Protein AF-A0A920KAS3-F1 (afdb_monomer_lite)

Structure (mmCIF, N/CA/C/O backbone):
data_AF-A0A920KAS3-F1
#
_entry.id   AF-A0A920KAS3-F1
#
loop_
_atom_site.group_PDB
_atom_site.id
_atom_site.type_symbol
_atom_site.label_atom_id
_atom_site.label_alt_id
_atom_site.label_comp_id
_atom_site.label_asym_id
_atom_site.label_entity_id
_atom_site.label_seq_id
_atom_site.pdbx_PDB_ins_code
_atom_site.Cartn_x
_atom_site.Cartn_y
_atom_site.Cartn_z
_atom_site.occupancy
_atom_site.B_iso_or_equiv
_atom_site.auth_seq_id
_atom_site.auth_comp_id
_atom_site.auth_asym_id
_atom_site.auth_atom_id
_atom_site.pdbx_PDB_model_num
ATOM 1 N N . MET A 1 1 ? -9.803 -12.536 -0.306 1.00 47.91 1 MET A N 1
ATOM 2 C CA . MET A 1 1 ? -10.996 -12.082 0.436 1.00 47.91 1 MET A CA 1
ATOM 3 C C . MET A 1 1 ? -12.074 -13.142 0.234 1.00 47.91 1 MET A C 1
ATOM 5 O O . MET A 1 1 ? -12.513 -13.298 -0.895 1.00 47.91 1 MET A O 1
ATOM 9 N N . GLY A 1 2 ? -12.390 -13.957 1.246 1.00 54.66 2 GLY A N 1
ATOM 10 C CA . GLY A 1 2 ? -13.613 -14.782 1.231 1.00 54.66 2 GLY A CA 1
ATOM 11 C C . GLY A 1 2 ? -14.843 -13.910 1.531 1.00 54.66 2 GLY A C 1
ATOM 12 O O . GLY A 1 2 ? -14.801 -12.713 1.272 1.00 54.66 2 GLY A O 1
ATOM 13 N N . GLU A 1 3 ? -15.881 -14.455 2.171 1.00 55.34 3 GLU A N 1
ATOM 14 C CA . GLU A 1 3 ? -17.097 -13.730 2.623 1.00 55.34 3 GLU A CA 1
ATOM 15 C C . GLU A 1 3 ? -16.862 -12.620 3.681 1.00 55.34 3 GLU A C 1
ATOM 17 O O . GLU A 1 3 ? -17.809 -12.054 4.218 1.00 55.34 3 GLU A O 1
ATOM 22 N N . GLN A 1 4 ? -15.611 -12.282 4.003 1.00 57.41 4 GLN A N 1
ATOM 23 C CA . GLN A 1 4 ? -15.271 -11.244 4.978 1.00 57.41 4 GLN A CA 1
ATOM 24 C C . GLN A 1 4 ? -14.986 -9.911 4.277 1.00 57.41 4 GLN A C 1
ATOM 26 O O . GLN A 1 4 ? -14.007 -9.777 3.539 1.00 57.41 4 GLN A O 1
ATOM 31 N N . ILE A 1 5 ? -15.840 -8.920 4.540 1.00 62.25 5 ILE A N 1
ATOM 32 C CA . ILE A 1 5 ? -15.667 -7.522 4.125 1.00 62.25 5 ILE A CA 1
ATOM 33 C C . ILE A 1 5 ? -14.866 -6.791 5.211 1.00 62.25 5 ILE A C 1
ATOM 35 O O . ILE A 1 5 ? -15.149 -6.939 6.397 1.00 62.25 5 ILE A O 1
ATOM 39 N N . GLY A 1 6 ? -13.867 -6.000 4.814 1.00 71.44 6 GLY A N 1
ATOM 40 C CA . GLY A 1 6 ? -13.030 -5.219 5.728 1.00 71.44 6 GLY A CA 1
ATOM 41 C C . GLY A 1 6 ? -12.773 -3.800 5.225 1.00 71.44 6 GLY A C 1
ATOM 42 O O . GLY A 1 6 ? -13.112 -3.455 4.093 1.00 71.44 6 GLY A O 1
ATOM 43 N N . LEU A 1 7 ? -12.153 -2.974 6.070 1.00 76.94 7 LEU A N 1
ATOM 44 C CA . LEU A 1 7 ? -11.707 -1.631 5.697 1.00 76.94 7 LEU A CA 1
ATOM 45 C C . LEU A 1 7 ? -10.389 -1.720 4.920 1.00 76.94 7 LEU A C 1
ATOM 47 O O . LEU A 1 7 ? -9.409 -2.279 5.411 1.00 76.94 7 LEU A O 1
ATOM 51 N N . LEU A 1 8 ? -10.359 -1.144 3.717 1.00 81.25 8 LEU A N 1
ATOM 52 C CA . LEU A 1 8 ? -9.166 -1.076 2.877 1.00 81.25 8 LEU A CA 1
ATOM 53 C C . LEU A 1 8 ? -8.638 0.359 2.835 1.00 81.25 8 LEU A C 1
ATOM 55 O O . LEU A 1 8 ? -9.386 1.295 2.558 1.00 81.25 8 LEU A O 1
ATOM 59 N N . SER A 1 9 ? -7.336 0.522 3.060 1.00 82.81 9 SER A N 1
ATOM 60 C CA . SER A 1 9 ? -6.643 1.795 2.877 1.00 82.81 9 SER A CA 1
ATOM 61 C C . SER A 1 9 ? -5.547 1.667 1.830 1.00 82.81 9 SER A C 1
ATOM 63 O O . SER A 1 9 ? -4.866 0.647 1.759 1.00 82.81 9 SER A O 1
ATOM 65 N N . PHE A 1 10 ? -5.377 2.715 1.029 1.00 86.44 10 PHE A N 1
ATOM 66 C CA . PHE A 1 10 ? -4.325 2.824 0.028 1.00 86.44 10 PHE A CA 1
ATOM 67 C C . PHE A 1 10 ? -3.870 4.280 -0.103 1.00 86.44 10 PHE A C 1
ATOM 69 O O . PHE A 1 10 ? -4.615 5.215 0.203 1.00 86.44 10 PHE A O 1
ATOM 76 N N . VAL A 1 11 ? -2.641 4.474 -0.578 1.00 88.38 11 VAL A N 1
ATOM 77 C CA . VAL A 1 11 ? -2.079 5.799 -0.852 1.00 88.38 11 VAL A CA 1
ATOM 78 C C . VAL A 1 11 ? -2.357 6.149 -2.313 1.00 88.38 11 VAL A C 1
ATOM 80 O O . VAL A 1 11 ? -1.740 5.598 -3.217 1.00 88.38 11 VAL A O 1
ATOM 83 N N . ASN A 1 12 ? -3.311 7.050 -2.560 1.00 89.38 12 ASN A N 1
ATOM 84 C CA . ASN A 1 12 ? -3.586 7.544 -3.912 1.00 89.38 12 ASN A CA 1
ATOM 85 C C . ASN A 1 12 ? -2.532 8.579 -4.335 1.00 89.38 12 ASN A C 1
ATOM 87 O O . ASN A 1 12 ? -2.201 9.448 -3.525 1.00 89.38 12 ASN A O 1
ATOM 91 N N . LYS A 1 13 ? -2.078 8.528 -5.595 1.00 88.94 13 LYS A N 1
ATOM 92 C CA . LYS A 1 13 ? -0.992 9.366 -6.141 1.00 88.94 13 LYS A CA 1
ATOM 93 C C . LYS A 1 13 ? 0.236 9.333 -5.222 1.00 88.94 13 LYS A C 1
ATOM 95 O O . LYS A 1 13 ? 0.416 10.204 -4.366 1.00 88.94 13 LYS A O 1
ATOM 100 N N . THR A 1 14 ? 1.010 8.263 -5.340 1.00 87.31 14 THR A N 1
ATOM 101 C CA . THR A 1 14 ? 2.245 8.076 -4.575 1.00 87.31 14 THR A CA 1
ATOM 102 C C . THR A 1 14 ? 3.284 9.126 -4.963 1.00 87.31 14 THR A C 1
ATOM 104 O O . THR A 1 14 ? 3.334 9.553 -6.114 1.00 87.31 14 THR A O 1
ATOM 107 N N . PHE A 1 15 ? 4.094 9.550 -3.995 1.00 89.00 15 PHE A N 1
ATOM 108 C CA . PHE A 1 15 ? 5.314 10.331 -4.219 1.00 89.00 15 PHE A CA 1
ATOM 109 C C . PHE A 1 15 ? 6.497 9.448 -4.645 1.00 89.00 15 PHE A C 1
ATOM 111 O O . PHE A 1 15 ? 7.484 9.952 -5.172 1.00 89.00 15 PHE A O 1
ATOM 118 N N . SER A 1 16 ? 6.401 8.133 -4.446 1.00 85.88 16 SER A N 1
ATOM 119 C CA . SER A 1 16 ? 7.189 7.128 -5.154 1.00 85.88 16 SER A CA 1
ATOM 120 C C . SER A 1 16 ? 6.873 7.205 -6.649 1.00 85.88 16 SER A C 1
ATOM 122 O O . SER A 1 16 ? 5.933 6.570 -7.127 1.00 85.88 16 SER A O 1
ATOM 124 N N . GLU A 1 17 ? 7.621 8.048 -7.359 1.00 86.44 17 GLU A N 1
ATOM 125 C CA . GLU A 1 17 ? 7.419 8.363 -8.781 1.00 86.44 17 GLU A CA 1
ATOM 126 C C . GLU A 1 17 ? 8.191 7.427 -9.722 1.00 86.44 17 GLU A C 1
ATOM 128 O O . GLU A 1 17 ? 7.858 7.320 -10.902 1.00 86.44 17 GLU A O 1
ATOM 133 N N . THR A 1 18 ? 9.221 6.741 -9.223 1.00 84.25 18 THR A N 1
ATOM 134 C CA . THR A 1 18 ? 10.112 5.920 -10.045 1.00 84.25 18 THR A CA 1
ATOM 135 C C . THR A 1 18 ? 9.776 4.440 -9.923 1.00 84.25 18 THR A C 1
ATOM 137 O O . THR A 1 18 ? 9.989 3.830 -8.886 1.00 84.25 18 THR A O 1
ATOM 140 N N . GLY A 1 19 ? 9.306 3.834 -11.009 1.00 85.19 19 GLY A N 1
ATOM 141 C CA . GLY A 1 19 ? 9.237 2.381 -11.178 1.00 85.19 19 GLY A CA 1
ATOM 142 C C . GLY A 1 19 ? 10.213 1.909 -12.254 1.00 85.19 19 GLY A C 1
ATOM 143 O O . GLY A 1 19 ? 10.778 2.719 -12.990 1.00 85.19 19 GLY A O 1
ATOM 144 N N . GLU A 1 20 ? 10.395 0.601 -12.375 1.00 88.25 20 GLU A N 1
ATOM 145 C CA . GLU A 1 20 ? 11.212 -0.012 -13.415 1.00 88.25 20 GLU A CA 1
ATOM 146 C C . GLU A 1 20 ? 10.520 -1.241 -14.016 1.00 88.25 20 GLU A C 1
ATOM 148 O O . GLU A 1 20 ? 9.839 -2.004 -13.330 1.00 88.25 20 GLU A O 1
ATOM 153 N N . VAL A 1 21 ? 10.725 -1.440 -15.318 1.00 90.88 21 VAL A N 1
ATOM 154 C CA . VAL A 1 21 ? 10.342 -2.659 -16.032 1.00 90.88 21 VAL A CA 1
ATOM 155 C C . VAL A 1 21 ? 11.572 -3.185 -16.758 1.00 90.88 21 VAL A C 1
ATOM 157 O O . VAL A 1 21 ? 12.175 -2.455 -17.545 1.00 90.88 21 VAL A O 1
ATOM 160 N N . LYS A 1 22 ? 11.941 -4.447 -16.523 1.00 91.56 22 LYS A N 1
ATOM 161 C CA . LYS A 1 22 ? 13.042 -5.112 -17.233 1.00 91.56 22 LYS A CA 1
ATOM 162 C C . LYS A 1 22 ? 12.512 -6.284 -18.036 1.00 91.56 22 LYS A C 1
ATOM 164 O O . LYS A 1 22 ? 11.805 -7.149 -17.518 1.00 91.56 22 LYS A O 1
ATOM 169 N N . LEU A 1 23 ? 12.900 -6.332 -19.307 1.00 95.06 23 LEU A N 1
ATOM 170 C CA . LEU A 1 23 ? 12.693 -7.521 -20.121 1.00 95.06 23 LEU A CA 1
ATOM 171 C C . LEU A 1 23 ? 13.552 -8.654 -19.562 1.00 95.06 23 LEU A C 1
ATOM 173 O O . LEU A 1 23 ? 14.757 -8.493 -19.371 1.00 95.06 23 LEU A O 1
ATOM 177 N N . ASN A 1 24 ? 12.925 -9.799 -19.316 1.00 90.81 24 ASN A N 1
ATOM 178 C CA . ASN A 1 24 ? 13.625 -10.984 -18.828 1.00 90.81 24 ASN A CA 1
ATOM 179 C C . ASN A 1 24 ? 14.246 -11.792 -19.979 1.00 90.81 24 ASN A C 1
ATOM 181 O O . ASN A 1 24 ? 15.173 -12.571 -19.762 1.00 90.81 24 ASN A O 1
ATOM 185 N N . SER A 1 25 ? 13.763 -11.592 -21.208 1.00 94.50 25 SER A N 1
ATOM 186 C CA . SER A 1 25 ? 14.321 -12.166 -22.428 1.00 94.50 25 SER A CA 1
ATOM 187 C C . SER A 1 25 ? 13.932 -11.317 -23.655 1.00 9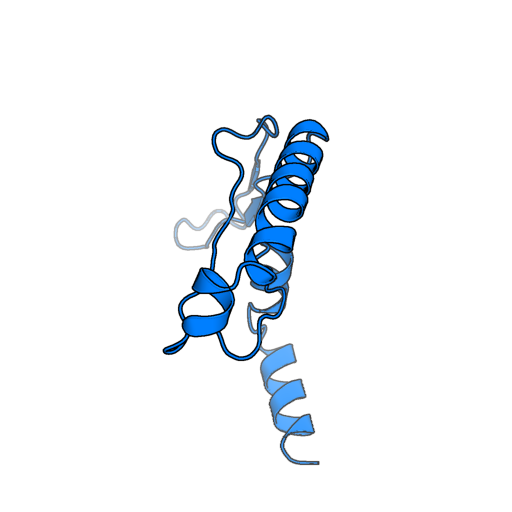4.50 25 SER A C 1
ATOM 189 O O . SER A 1 25 ? 13.097 -10.415 -23.545 1.00 94.50 25 SER A O 1
ATOM 191 N N . PRO A 1 26 ? 14.506 -11.593 -24.841 1.00 94.44 26 PRO A N 1
ATOM 192 C CA . PRO A 1 26 ? 14.062 -11.000 -26.104 1.00 94.44 26 PRO A CA 1
ATOM 193 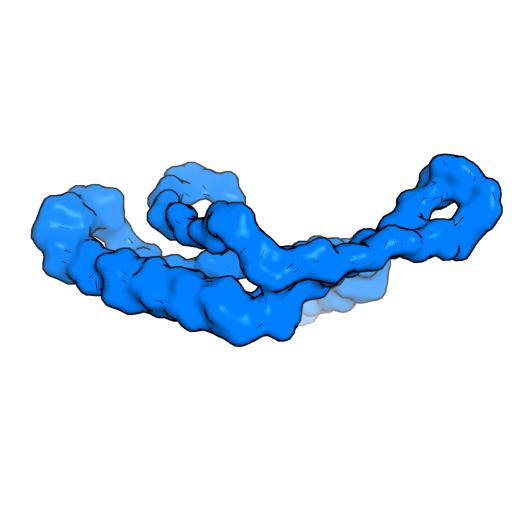C C . PRO A 1 26 ? 12.723 -11.552 -26.630 1.00 94.44 26 PRO A C 1
ATOM 195 O O . PRO A 1 26 ? 12.203 -11.032 -27.617 1.00 94.44 26 PRO A O 1
ATOM 198 N N . ASN A 1 27 ? 12.192 -12.631 -26.045 1.00 96.19 27 ASN A N 1
ATOM 199 C CA . ASN A 1 27 ? 10.943 -13.241 -26.484 1.00 96.19 27 ASN A CA 1
ATOM 200 C C . ASN A 1 27 ? 9.750 -12.450 -25.932 1.00 96.19 27 ASN A C 1
ATOM 202 O O . ASN A 1 27 ? 9.587 -12.306 -24.724 1.00 96.19 27 ASN A O 1
ATOM 206 N N . TRP A 1 28 ? 8.887 -11.966 -26.823 1.00 92.25 28 TRP A N 1
ATOM 207 C CA . TRP A 1 28 ? 7.758 -11.101 -26.472 1.00 92.25 28 TRP A CA 1
ATOM 208 C C . TRP A 1 28 ? 6.698 -11.790 -25.603 1.00 92.25 28 TRP A C 1
ATOM 210 O O . TRP A 1 28 ? 5.915 -11.103 -24.952 1.00 92.25 28 TRP A O 1
ATOM 220 N N . SER A 1 29 ? 6.644 -13.126 -25.607 1.00 94.50 29 SER A N 1
ATOM 221 C CA . SER A 1 29 ? 5.706 -13.882 -24.773 1.00 94.50 29 SER A CA 1
ATOM 222 C C . SER A 1 29 ? 6.161 -14.020 -23.322 1.00 94.50 29 SER A C 1
ATOM 224 O O . SER A 1 29 ? 5.380 -14.476 -22.489 1.00 94.50 29 SER A O 1
ATOM 226 N N . ASP A 1 30 ? 7.416 -13.686 -23.021 1.00 90.56 30 ASP A N 1
ATOM 227 C CA . ASP A 1 30 ? 7.972 -13.856 -21.686 1.00 90.56 30 ASP A CA 1
ATOM 228 C C . ASP A 1 30 ? 7.601 -12.646 -20.818 1.00 90.56 30 ASP A C 1
ATOM 230 O O . ASP A 1 30 ? 7.825 -11.493 -21.190 1.00 90.56 30 ASP A O 1
ATOM 234 N N . GLU A 1 31 ? 7.023 -12.906 -19.643 1.00 89.62 31 GLU A N 1
ATOM 235 C CA . GLU A 1 31 ? 6.592 -11.850 -18.725 1.00 89.62 31 GLU A CA 1
ATOM 236 C C . GLU A 1 31 ? 7.807 -11.034 -18.237 1.00 89.62 31 GLU A C 1
ATOM 238 O O . GLU A 1 31 ? 8.794 -11.628 -17.782 1.00 89.62 31 GLU A O 1
ATOM 243 N N . PRO A 1 32 ? 7.783 -9.689 -18.323 1.00 90.88 32 PRO A N 1
ATOM 244 C CA . PRO A 1 32 ? 8.866 -8.850 -17.826 1.00 90.88 32 PRO A CA 1
ATOM 245 C C . PRO A 1 32 ? 8.848 -8.770 -16.297 1.00 90.88 32 PRO A C 1
ATOM 247 O O . PRO A 1 32 ? 7.823 -8.972 -15.650 1.00 90.88 32 PRO A O 1
ATOM 250 N N . SER A 1 33 ? 9.984 -8.423 -15.695 1.00 88.31 33 SER A N 1
ATOM 251 C CA . SER A 1 33 ? 10.012 -8.066 -14.277 1.00 88.31 33 SER A CA 1
ATOM 252 C C . SER A 1 33 ? 9.566 -6.616 -14.101 1.00 88.31 33 SER A C 1
ATOM 254 O O . SER A 1 33 ? 10.002 -5.729 -14.834 1.00 88.31 33 SER A O 1
ATOM 256 N N . VAL A 1 34 ? 8.680 -6.384 -13.133 1.00 87.06 34 VAL A N 1
ATOM 257 C CA . VAL A 1 34 ? 8.129 -5.063 -12.810 1.00 87.06 34 VAL A CA 1
ATOM 258 C C . VAL A 1 34 ? 8.411 -4.765 -11.344 1.00 87.06 34 VAL A C 1
ATOM 260 O O . VAL A 1 34 ? 8.050 -5.559 -10.474 1.00 87.06 34 VAL A O 1
ATOM 263 N N . ASP A 1 35 ? 9.034 -3.620 -11.080 1.00 84.56 35 ASP A N 1
ATOM 264 C CA . ASP A 1 35 ? 9.227 -3.079 -9.738 1.00 84.56 35 ASP A CA 1
ATOM 265 C C . ASP A 1 35 ? 8.624 -1.675 -9.663 1.00 84.56 35 ASP A C 1
ATOM 267 O O . ASP A 1 35 ? 9.054 -0.750 -10.349 1.00 84.56 35 ASP A O 1
ATOM 271 N N . PHE A 1 36 ? 7.597 -1.506 -8.837 1.00 82.00 36 PHE A N 1
ATOM 272 C CA . PHE A 1 36 ? 6.934 -0.217 -8.659 1.00 82.00 36 PHE A CA 1
ATOM 273 C C . PHE A 1 36 ? 7.679 0.712 -7.692 1.00 82.00 36 PHE A C 1
ATOM 275 O O . PHE A 1 36 ? 7.308 1.878 -7.586 1.00 82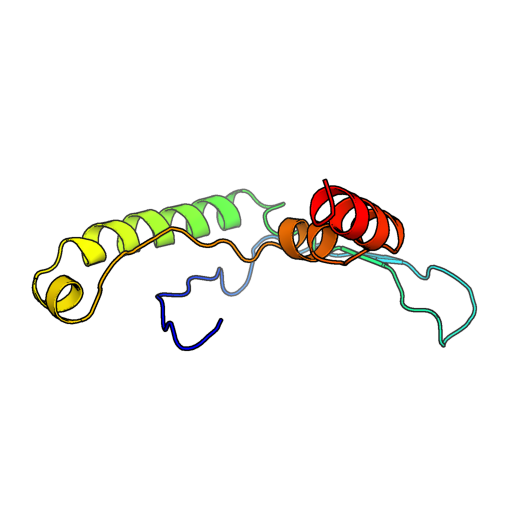.00 36 PHE A O 1
ATOM 282 N N . ASN A 1 37 ? 8.667 0.201 -6.946 1.00 85.44 37 ASN A N 1
ATOM 283 C CA . ASN A 1 37 ? 9.341 0.890 -5.843 1.00 85.44 37 ASN A CA 1
ATOM 284 C C . ASN A 1 37 ? 8.365 1.626 -4.905 1.00 85.44 37 ASN A C 1
ATOM 286 O O . ASN A 1 37 ? 8.634 2.749 -4.466 1.00 85.44 37 ASN A O 1
ATOM 290 N N . LEU A 1 38 ? 7.208 1.028 -4.603 1.00 85.19 38 LEU A N 1
ATOM 291 C CA . LEU A 1 38 ? 6.241 1.639 -3.691 1.00 85.19 38 LEU A CA 1
ATOM 292 C C . LEU A 1 38 ? 6.875 1.852 -2.314 1.00 85.19 38 LEU A C 1
ATOM 294 O O . LEU A 1 38 ? 7.616 1.002 -1.822 1.00 85.1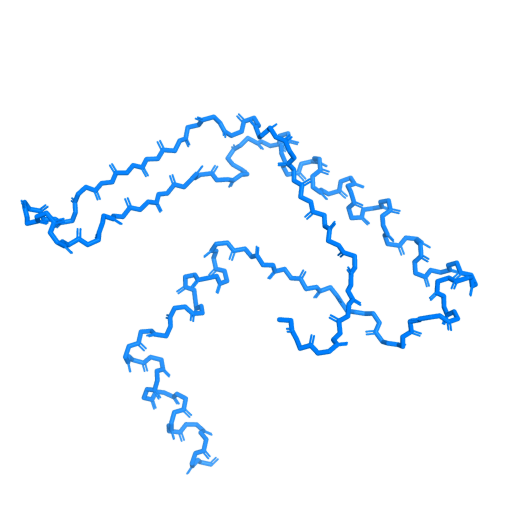9 38 LEU A O 1
ATOM 298 N N . LEU A 1 39 ? 6.530 2.973 -1.675 1.00 87.00 39 LEU A N 1
ATOM 299 C CA . LEU A 1 39 ? 7.069 3.394 -0.374 1.00 87.00 39 LEU A CA 1
ATOM 300 C C . LEU A 1 39 ? 8.569 3.746 -0.391 1.00 87.00 39 LEU A C 1
ATOM 302 O O . LEU A 1 39 ? 9.167 3.907 0.673 1.00 87.00 39 LEU A O 1
ATOM 306 N N . SER A 1 40 ? 9.175 3.897 -1.574 1.00 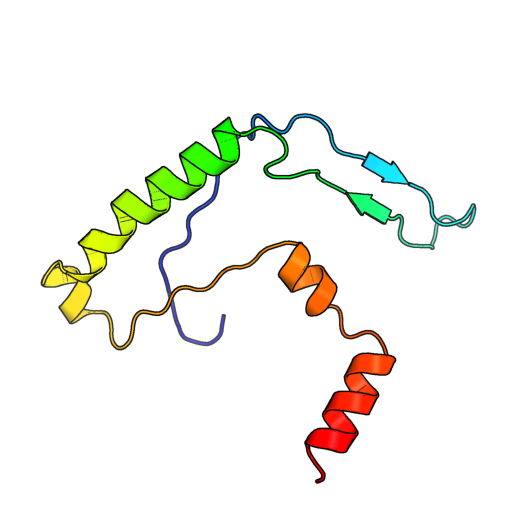84.88 40 SER A N 1
ATOM 307 C CA . SER A 1 40 ? 10.521 4.470 -1.734 1.00 84.88 40 SER A CA 1
ATOM 308 C C . SER A 1 40 ? 10.600 5.932 -1.288 1.00 84.88 40 SER A C 1
ATOM 310 O O . SER A 1 40 ? 11.651 6.372 -0.823 1.00 84.88 40 SER A O 1
ATOM 312 N N . ASP A 1 41 ? 9.492 6.675 -1.367 1.00 89.69 41 ASP A N 1
ATOM 313 C CA . ASP A 1 41 ? 9.372 7.996 -0.766 1.00 89.69 41 ASP A CA 1
ATOM 314 C C . ASP A 1 41 ? 8.725 7.871 0.616 1.00 89.69 41 ASP A C 1
ATOM 316 O O . ASP A 1 41 ? 7.608 7.367 0.780 1.00 89.69 41 ASP A O 1
ATOM 320 N N . LYS A 1 42 ? 9.427 8.373 1.635 1.00 89.75 42 LYS A N 1
ATOM 321 C CA . LYS A 1 42 ? 8.982 8.324 3.031 1.00 89.75 42 LYS A CA 1
ATOM 322 C C . LYS A 1 42 ? 7.586 8.932 3.235 1.00 89.75 42 LYS A C 1
ATOM 324 O O . LYS A 1 42 ? 6.857 8.470 4.113 1.00 89.75 42 LYS A O 1
ATOM 329 N N . ARG A 1 43 ? 7.185 9.922 2.430 1.00 91.62 43 ARG A N 1
ATOM 330 C CA . ARG A 1 43 ? 5.864 10.559 2.533 1.00 91.62 43 ARG A CA 1
ATOM 331 C C . ARG A 1 43 ? 4.734 9.568 2.284 1.00 91.62 43 ARG A C 1
ATOM 333 O O . ARG A 1 43 ? 3.688 9.691 2.914 1.00 91.62 43 ARG A O 1
ATOM 340 N N . ASP A 1 44 ? 4.927 8.576 1.420 1.00 89.38 44 ASP A N 1
ATOM 341 C CA . ASP A 1 44 ? 3.903 7.560 1.173 1.00 89.38 44 ASP A CA 1
ATOM 342 C C . ASP A 1 44 ? 3.748 6.611 2.359 1.00 89.38 44 ASP A C 1
ATOM 344 O O . ASP A 1 44 ? 2.622 6.304 2.754 1.00 89.38 44 ASP A O 1
ATOM 348 N N . LEU A 1 45 ? 4.857 6.218 2.993 1.00 88.19 45 LEU A N 1
ATOM 349 C CA . LEU A 1 45 ? 4.811 5.441 4.232 1.00 88.19 45 LEU A CA 1
ATOM 350 C C . LEU A 1 45 ? 4.140 6.233 5.360 1.00 88.19 45 LEU A C 1
ATOM 352 O O . LEU A 1 45 ? 3.294 5.694 6.070 1.00 88.19 45 LEU A O 1
ATOM 356 N N . ASP A 1 46 ? 4.473 7.515 5.508 1.00 90.75 46 ASP A N 1
ATOM 357 C CA . ASP A 1 46 ? 3.882 8.365 6.543 1.00 90.75 46 ASP A CA 1
ATOM 358 C C . ASP A 1 46 ? 2.365 8.527 6.339 1.00 90.75 46 ASP A C 1
ATOM 360 O O . ASP A 1 46 ? 1.601 8.431 7.302 1.00 90.75 46 ASP A O 1
ATOM 364 N N . ARG A 1 47 ? 1.911 8.677 5.086 1.00 94.06 47 ARG A N 1
ATOM 365 C CA . ARG A 1 47 ? 0.483 8.734 4.721 1.00 94.06 47 ARG A CA 1
ATOM 366 C C . ARG A 1 47 ? -0.240 7.414 4.978 1.00 94.06 47 ARG A C 1
ATOM 368 O O . ARG A 1 47 ? -1.367 7.427 5.470 1.00 94.06 47 ARG A O 1
ATOM 375 N N . LEU A 1 48 ? 0.398 6.282 4.678 1.00 90.56 48 LEU A N 1
ATOM 376 C CA . LEU A 1 48 ? -0.151 4.961 4.983 1.00 90.56 48 LEU A CA 1
ATOM 377 C C . LEU A 1 48 ? -0.256 4.738 6.499 1.00 90.56 48 LEU A C 1
ATOM 379 O O . LEU A 1 48 ? -1.254 4.225 6.991 1.00 90.56 48 LEU A O 1
ATOM 383 N N . MET A 1 49 ? 0.744 5.167 7.268 1.00 90.19 49 MET A N 1
ATOM 384 C CA . MET A 1 49 ? 0.696 5.080 8.727 1.00 90.19 49 MET A CA 1
ATOM 385 C C . MET A 1 49 ? -0.381 5.990 9.326 1.00 90.19 49 MET A C 1
ATOM 387 O O . MET A 1 49 ? -1.047 5.594 10.282 1.00 90.19 49 MET A O 1
ATOM 391 N N . ASP A 1 50 ? -0.570 7.196 8.783 1.00 93.25 50 ASP A N 1
ATOM 392 C CA . ASP A 1 50 ? -1.650 8.096 9.201 1.00 93.25 50 ASP A CA 1
ATOM 393 C C . ASP A 1 50 ? -3.030 7.467 8.970 1.00 93.25 50 ASP A C 1
ATOM 395 O O . ASP A 1 50 ? -3.881 7.503 9.859 1.00 93.25 50 ASP A O 1
ATOM 399 N N . SER A 1 51 ? -3.243 6.801 7.830 1.00 90.75 51 SER A N 1
ATOM 400 C CA . SER A 1 51 ? -4.521 6.136 7.569 1.00 90.75 51 SER A CA 1
ATOM 401 C C . SER A 1 51 ? -4.807 5.016 8.571 1.00 90.75 51 SER A C 1
ATOM 403 O O . SER A 1 51 ? -5.907 4.960 9.116 1.00 90.75 51 SER A O 1
ATOM 405 N N . ILE A 1 52 ? -3.816 4.185 8.910 1.00 87.44 52 ILE A N 1
ATOM 406 C CA . ILE A 1 52 ? -3.976 3.138 9.929 1.00 87.44 52 ILE A CA 1
ATOM 407 C C . ILE A 1 52 ? -4.276 3.738 11.306 1.00 87.44 52 ILE A C 1
ATOM 409 O O . ILE A 1 52 ? -5.177 3.259 11.992 1.00 87.44 52 ILE A O 1
ATOM 413 N N . ARG A 1 53 ? -3.588 4.817 11.703 1.00 90.12 53 ARG A N 1
ATOM 414 C CA . ARG A 1 53 ? -3.848 5.503 12.983 1.00 90.12 53 ARG A CA 1
ATOM 415 C C . ARG A 1 53 ? -5.254 6.093 13.067 1.00 90.12 53 ARG A C 1
ATOM 417 O O . ARG A 1 53 ? -5.809 6.145 14.158 1.00 90.12 53 ARG A O 1
ATOM 424 N N . ARG A 1 54 ? -5.834 6.518 11.941 1.00 90.81 54 ARG A N 1
ATOM 425 C CA . ARG A 1 54 ? -7.219 7.014 11.870 1.00 90.81 54 ARG A CA 1
ATOM 426 C C . ARG A 1 54 ? -8.251 5.892 11.842 1.00 90.81 54 ARG A C 1
ATOM 428 O O . ARG A 1 54 ? -9.329 6.057 12.399 1.00 90.81 54 ARG A O 1
ATOM 435 N N . LEU A 1 55 ? -7.934 4.770 11.198 1.00 88.62 55 LEU A N 1
ATOM 436 C CA . LEU A 1 55 ? -8.841 3.628 11.081 1.00 88.62 55 LEU A CA 1
ATOM 437 C C . LEU A 1 55 ? -8.896 2.789 12.360 1.00 88.62 55 LEU A C 1
ATOM 439 O O . LEU A 1 55 ? -9.964 2.303 12.713 1.00 88.62 55 LEU A O 1
ATOM 443 N N . ALA A 1 56 ? -7.776 2.622 13.068 1.00 87.31 56 ALA A N 1
ATOM 444 C CA . ALA A 1 56 ? -7.713 1.758 14.246 1.00 87.31 56 ALA A CA 1
ATOM 445 C C . ALA A 1 56 ? -8.734 2.131 15.347 1.00 87.31 56 ALA A C 1
ATOM 447 O O . ALA A 1 56 ? -9.413 1.225 15.829 1.00 87.31 56 ALA A O 1
ATOM 448 N N . PRO A 1 57 ? -8.938 3.416 15.705 1.00 89.19 57 PRO A N 1
ATOM 449 C CA . PRO A 1 57 ? -9.949 3.801 16.690 1.00 89.19 57 PRO A CA 1
ATOM 450 C C . PRO A 1 57 ? -11.391 3.508 16.264 1.00 89.19 57 PRO A C 1
ATOM 452 O O . PRO A 1 57 ? -12.240 3.347 17.134 1.00 89.19 57 PRO A O 1
ATOM 455 N N . LEU A 1 58 ? -11.682 3.407 14.957 1.00 87.75 58 LEU A N 1
ATOM 456 C CA . LEU A 1 58 ? -13.038 3.109 14.481 1.00 87.75 58 LEU A CA 1
ATOM 457 C C . LEU A 1 58 ? -13.513 1.733 14.949 1.00 87.75 58 LEU A C 1
ATOM 459 O O . LEU A 1 58 ? -14.699 1.556 15.180 1.00 87.75 58 LEU A O 1
ATOM 463 N N . TYR A 1 59 ? -12.612 0.773 15.164 1.00 85.56 59 TYR A N 1
ATOM 464 C CA . TYR A 1 59 ? -12.985 -0.542 15.700 1.00 85.56 59 TYR A CA 1
ATOM 465 C C . TYR A 1 59 ? -13.462 -0.500 17.163 1.00 85.56 59 TYR A C 1
ATOM 467 O O . TYR A 1 59 ? -14.053 -1.466 17.645 1.00 85.56 59 TYR A O 1
ATOM 475 N N . SER A 1 60 ? -13.238 0.612 17.866 1.00 86.94 60 SER A N 1
ATOM 476 C CA . SER A 1 60 ? -13.767 0.846 19.213 1.00 86.94 60 SER A CA 1
ATOM 477 C C . SER A 1 60 ? -15.130 1.549 19.210 1.00 86.94 60 SER A C 1
ATOM 479 O O . SER A 1 60 ? -15.725 1.698 20.275 1.00 86.94 60 SER A O 1
ATOM 481 N N . ASP A 1 61 ? -15.626 1.998 18.052 1.00 89.69 61 ASP A N 1
ATOM 482 C CA . ASP A 1 61 ? -16.936 2.640 17.940 1.00 89.69 61 ASP A CA 1
ATOM 483 C C . ASP A 1 61 ? -18.062 1.595 18.109 1.00 89.69 61 ASP A C 1
ATOM 485 O O . ASP A 1 61 ? -18.027 0.557 17.438 1.00 89.69 61 ASP A O 1
ATOM 489 N N . PRO A 1 62 ? -19.079 1.832 18.962 1.00 89.94 62 PRO A N 1
ATOM 490 C CA . PRO A 1 62 ? -20.182 0.889 19.162 1.00 89.94 62 PRO A CA 1
ATOM 491 C C . PRO A 1 62 ? -20.922 0.502 17.874 1.00 89.94 62 PRO A C 1
ATOM 493 O O . PRO A 1 62 ? -21.341 -0.648 17.728 1.00 89.94 62 PRO A O 1
ATOM 496 N N . ALA A 1 63 ? -21.061 1.424 16.916 1.00 89.12 63 ALA A N 1
ATOM 497 C CA . ALA A 1 63 ? -21.682 1.131 15.630 1.00 89.12 63 ALA A CA 1
ATOM 498 C C . ALA A 1 63 ? -20.825 0.150 14.821 1.00 89.12 63 ALA A C 1
ATOM 500 O O . ALA A 1 63 ? -21.356 -0.794 14.239 1.00 89.12 63 ALA A O 1
ATOM 501 N N . MET A 1 64 ? -19.499 0.304 14.851 1.00 87.06 64 MET A N 1
ATOM 502 C CA . MET A 1 64 ? -18.571 -0.625 14.201 1.00 87.06 64 MET A CA 1
ATOM 503 C C . MET A 1 64 ? -18.520 -1.984 14.907 1.00 87.06 64 MET A C 1
ATOM 505 O O . MET A 1 64 ? -18.495 -3.016 14.237 1.00 87.06 64 MET A O 1
ATOM 509 N N . GLN A 1 65 ? -18.566 -2.022 16.240 1.00 87.75 65 GLN A N 1
ATOM 510 C CA . GLN A 1 65 ? -18.625 -3.277 17.001 1.00 87.75 65 GLN A CA 1
ATOM 511 C C . GLN A 1 65 ? -19.910 -4.066 16.728 1.00 87.75 65 GLN A C 1
ATOM 513 O O . GLN A 1 65 ? -19.880 -5.291 16.721 1.00 87.75 65 GLN A O 1
ATOM 518 N N . SER A 1 66 ? -21.025 -3.389 16.433 1.00 87.19 66 SER A N 1
ATOM 519 C CA . SER A 1 66 ? -22.295 -4.063 16.125 1.00 87.19 66 SER A CA 1
ATOM 520 C C . SER A 1 66 ? -22.285 -4.857 14.809 1.00 87.19 66 SER A C 1
ATOM 522 O O . SER A 1 66 ? -23.127 -5.732 14.615 1.00 87.19 66 SER A O 1
ATOM 524 N N . VAL A 1 67 ? -21.330 -4.572 13.916 1.00 85.25 67 VAL A N 1
ATOM 525 C CA . VAL A 1 67 ? -21.230 -5.168 12.570 1.00 85.25 67 VAL A CA 1
ATOM 526 C C . VAL A 1 67 ? -19.897 -5.877 12.310 1.00 85.25 67 VAL A C 1
ATOM 528 O O . VAL A 1 67 ? -19.655 -6.342 11.197 1.00 85.25 67 VAL A O 1
ATOM 531 N N . THR A 1 68 ? -19.017 -5.971 13.310 1.00 82.19 68 THR A N 1
ATOM 532 C CA . THR A 1 68 ? -17.708 -6.632 13.201 1.00 82.19 68 THR A CA 1
ATOM 533 C C . THR A 1 68 ? -17.574 -7.735 14.250 1.00 82.19 68 THR A C 1
ATOM 535 O O . THR A 1 68 ? -18.184 -7.671 15.310 1.00 82.19 68 THR A O 1
ATOM 538 N N . SER A 1 69 ? -16.806 -8.785 13.947 1.00 80.69 69 SER A N 1
ATOM 539 C CA . SER A 1 69 ? -16.608 -9.924 14.854 1.00 80.69 69 SER A CA 1
ATOM 540 C C . SER A 1 69 ? -15.196 -9.947 15.441 1.00 80.69 69 SER A C 1
ATOM 542 O O . SER A 1 69 ? -15.007 -9.648 16.614 1.00 80.69 69 SER A O 1
ATOM 544 N N . ASN A 1 70 ? -14.195 -10.278 14.622 1.00 75.31 70 ASN A N 1
ATOM 545 C CA . ASN A 1 70 ? -12.796 -10.377 15.033 1.00 75.31 70 ASN A CA 1
ATOM 546 C C . ASN A 1 70 ? -11.903 -9.571 14.074 1.00 75.31 70 ASN A C 1
ATOM 548 O O . ASN A 1 70 ? -11.451 -10.120 13.065 1.00 75.31 70 ASN A O 1
ATOM 552 N N . PRO A 1 71 ? -11.684 -8.267 14.323 1.00 72.06 71 PRO A N 1
ATOM 553 C CA . PRO A 1 71 ? -10.836 -7.452 13.465 1.00 72.06 71 PRO A CA 1
ATOM 554 C C . PRO A 1 71 ? -9.369 -7.876 13.600 1.00 72.06 71 PRO A C 1
ATOM 556 O O . PRO A 1 71 ? -8.815 -7.908 14.696 1.00 72.06 71 PRO A O 1
ATOM 559 N N . PHE A 1 72 ? -8.714 -8.162 12.475 1.00 70.62 72 PHE A N 1
ATOM 560 C CA . PHE A 1 72 ? -7.278 -8.435 12.417 1.00 70.62 72 PHE A CA 1
ATOM 561 C C . PHE A 1 72 ? -6.628 -7.610 11.299 1.00 70.62 72 PHE A C 1
ATOM 563 O O . PHE A 1 72 ? -7.241 -7.406 10.246 1.00 70.62 72 PHE A O 1
ATOM 570 N N . PRO A 1 73 ? -5.394 -7.111 11.489 1.00 66.94 73 PRO A N 1
ATOM 571 C CA . PRO A 1 73 ? -4.694 -6.403 10.431 1.00 66.94 73 PRO A CA 1
ATOM 572 C C . PRO A 1 73 ? -4.326 -7.382 9.310 1.00 66.94 73 PRO A C 1
ATOM 574 O O . PRO A 1 73 ? -3.657 -8.389 9.542 1.00 66.94 73 PRO A O 1
ATOM 577 N N . ALA A 1 74 ? -4.729 -7.065 8.082 1.00 67.25 74 ALA A N 1
ATOM 578 C CA . ALA A 1 74 ? -4.318 -7.780 6.880 1.00 67.25 74 ALA A CA 1
ATOM 579 C C . ALA A 1 74 ? -3.577 -6.818 5.944 1.00 67.25 74 ALA A C 1
ATOM 581 O O . ALA A 1 74 ? -4.072 -5.733 5.643 1.00 67.25 74 ALA A O 1
ATOM 582 N N . ALA A 1 75 ? -2.395 -7.217 5.471 1.00 63.59 75 ALA A N 1
ATOM 583 C CA . ALA A 1 75 ? -1.613 -6.450 4.507 1.00 63.59 75 ALA A CA 1
ATOM 584 C C . ALA A 1 75 ? -1.531 -7.204 3.174 1.00 63.59 75 ALA A C 1
ATOM 586 O O . ALA A 1 75 ? -1.038 -8.329 3.121 1.00 63.59 75 ALA A O 1
ATOM 587 N N . TYR A 1 76 ? -1.965 -6.558 2.091 1.00 57.97 76 TYR A N 1
ATOM 588 C CA . TYR A 1 76 ? -1.707 -7.003 0.721 1.00 57.97 76 TYR A CA 1
ATOM 589 C C . TYR A 1 76 ? -0.544 -6.178 0.164 1.00 57.97 76 TYR A C 1
ATOM 591 O O . TYR A 1 76 ? -0.760 -5.153 -0.472 1.00 57.97 76 TYR A O 1
ATOM 599 N N . SER A 1 77 ? 0.694 -6.578 0.461 1.00 58.19 77 SER A N 1
ATOM 600 C CA . SER A 1 77 ? 1.886 -5.941 -0.118 1.00 58.19 77 SER A CA 1
ATOM 601 C C . SER A 1 77 ? 2.406 -6.728 -1.318 1.00 58.19 77 SER A C 1
ATOM 603 O O . SER A 1 77 ? 2.184 -7.936 -1.413 1.00 58.19 77 SER A O 1
ATOM 605 N N . ASP A 1 78 ? 3.158 -6.081 -2.210 1.00 53.84 78 ASP A N 1
ATOM 606 C CA . ASP A 1 78 ? 3.831 -6.775 -3.317 1.00 53.84 78 ASP A CA 1
ATOM 607 C C . ASP A 1 78 ? 4.832 -7.819 -2.816 1.00 53.84 78 ASP A C 1
ATOM 609 O O . ASP A 1 78 ? 4.985 -8.869 -3.427 1.00 53.84 78 ASP A O 1
ATOM 613 N N . LYS A 1 79 ? 5.421 -7.612 -1.631 1.00 47.78 79 LYS A N 1
ATOM 614 C CA . LYS A 1 79 ? 6.230 -8.625 -0.943 1.00 47.78 79 LYS A CA 1
ATOM 615 C C . LYS A 1 79 ? 5.392 -9.843 -0.532 1.00 47.78 79 LYS A C 1
ATOM 617 O O . LYS A 1 79 ? 5.842 -10.969 -0.691 1.00 47.78 79 LYS A O 1
ATOM 622 N N . VAL A 1 80 ? 4.153 -9.649 -0.074 1.00 49.44 80 VAL A N 1
ATOM 623 C CA . VAL A 1 80 ? 3.197 -10.745 0.182 1.00 49.44 80 VAL A CA 1
ATOM 624 C C . VAL A 1 80 ? 2.711 -11.380 -1.129 1.00 49.44 80 VAL A C 1
ATOM 626 O O . VAL A 1 80 ? 2.521 -12.590 -1.159 1.00 49.44 80 VAL A O 1
ATOM 629 N N . ARG A 1 81 ? 2.584 -10.629 -2.236 1.00 49.84 81 ARG A N 1
ATOM 630 C CA . ARG A 1 81 ? 2.297 -11.196 -3.572 1.00 49.84 81 ARG A CA 1
ATOM 631 C C . ARG A 1 81 ? 3.474 -11.986 -4.146 1.00 49.84 81 ARG A C 1
ATOM 633 O O . ARG A 1 81 ? 3.233 -13.031 -4.728 1.00 49.84 81 ARG A O 1
ATOM 640 N N . GLN A 1 82 ? 4.718 -11.548 -3.958 1.00 45.12 82 GLN A N 1
ATOM 641 C CA . GLN A 1 82 ? 5.925 -12.275 -4.376 1.00 45.12 82 GLN A CA 1
ATOM 642 C C . GLN A 1 82 ? 6.164 -13.530 -3.529 1.00 45.12 82 GLN A C 1
ATOM 644 O O . GLN A 1 82 ? 6.562 -14.558 -4.061 1.00 45.12 82 GLN A O 1
ATOM 649 N N . VAL A 1 83 ? 5.891 -13.480 -2.221 1.00 43.31 83 VAL A N 1
ATOM 650 C CA . VAL A 1 83 ? 5.966 -14.662 -1.341 1.00 43.31 83 VAL A CA 1
ATOM 651 C C . VAL A 1 83 ? 4.769 -15.600 -1.567 1.00 43.31 83 VAL A C 1
ATOM 653 O O . VAL A 1 83 ? 4.908 -16.819 -1.476 1.00 43.31 83 VAL A O 1
ATOM 656 N N . GLY A 1 84 ? 3.604 -15.040 -1.903 1.00 35.31 84 GLY A N 1
ATOM 657 C CA . GLY A 1 84 ? 2.386 -15.756 -2.287 1.00 35.31 84 GLY A CA 1
ATOM 658 C C . GLY A 1 84 ? 2.377 -16.257 -3.734 1.00 35.31 84 GLY A C 1
ATOM 659 O O . GLY A 1 84 ? 1.536 -17.086 -4.081 1.00 35.31 84 GLY A O 1
ATOM 660 N N . ALA A 1 85 ? 3.317 -15.812 -4.573 1.00 38.41 85 ALA A N 1
ATOM 661 C CA . ALA A 1 85 ? 3.613 -16.449 -5.842 1.00 38.41 85 ALA A CA 1
ATOM 662 C C . ALA A 1 85 ? 4.217 -17.811 -5.505 1.00 38.41 85 ALA A C 1
ATOM 664 O O . ALA A 1 85 ? 5.387 -17.940 -5.145 1.00 38.41 85 ALA A O 1
ATOM 665 N N . ILE A 1 86 ? 3.362 -18.830 -5.539 1.00 41.84 86 ILE A N 1
ATOM 666 C CA . ILE A 1 86 ? 3.718 -20.225 -5.325 1.00 41.84 86 ILE A CA 1
ATOM 667 C C . ILE A 1 86 ? 4.764 -20.593 -6.379 1.00 41.84 86 ILE A C 1
ATOM 669 O O . ILE A 1 86 ? 4.443 -21.027 -7.482 1.00 41.84 86 ILE A O 1
ATOM 673 N N . THR A 1 87 ? 6.039 -20.425 -6.046 1.00 51.28 87 THR A N 1
ATOM 674 C CA . THR A 1 87 ? 7.112 -21.067 -6.792 1.00 51.28 87 THR A CA 1
ATOM 675 C C . THR A 1 87 ? 6.973 -22.571 -6.581 1.00 51.28 87 THR A C 1
ATOM 677 O O . THR A 1 87 ? 6.597 -23.031 -5.500 1.00 51.28 87 THR A O 1
ATOM 680 N N . THR A 1 88 ? 7.269 -23.369 -7.608 1.00 51.53 88 THR A N 1
ATOM 681 C CA . THR A 1 88 ? 7.146 -24.840 -7.580 1.00 51.53 88 THR A CA 1
ATOM 682 C C . THR A 1 88 ? 7.815 -25.465 -6.345 1.00 51.53 88 THR A C 1
ATOM 684 O O . THR A 1 88 ? 7.337 -26.469 -5.823 1.00 51.53 88 THR A O 1
ATOM 687 N N . LYS A 1 89 ? 8.860 -24.817 -5.808 1.00 47.22 89 LYS A N 1
ATOM 688 C CA . LYS A 1 89 ? 9.518 -25.178 -4.544 1.00 47.22 89 LYS A CA 1
ATOM 689 C C . LYS A 1 89 ? 8.627 -25.007 -3.302 1.00 47.22 89 LYS A C 1
ATOM 691 O O . LYS A 1 89 ? 8.583 -25.923 -2.486 1.00 47.22 89 LYS A O 1
ATOM 696 N N . ASN A 1 90 ? 7.878 -2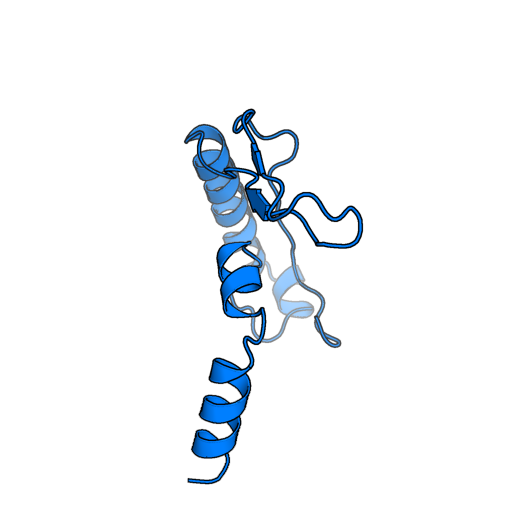3.908 -3.172 1.00 43.44 90 ASN A N 1
ATOM 697 C CA . ASN A 1 90 ? 6.936 -23.706 -2.061 1.00 43.44 90 ASN A CA 1
ATOM 698 C C . ASN A 1 90 ? 5.776 -24.712 -2.114 1.00 43.44 90 ASN A C 1
ATOM 700 O O . ASN A 1 90 ? 5.365 -25.216 -1.077 1.00 43.44 90 ASN A O 1
ATOM 704 N N . LYS A 1 91 ? 5.313 -25.092 -3.315 1.00 51.16 91 LYS A N 1
ATOM 705 C CA . LYS A 1 91 ? 4.262 -26.114 -3.489 1.00 51.16 91 LYS A CA 1
ATOM 706 C C . LYS A 1 91 ? 4.688 -27.495 -2.970 1.00 51.16 91 LYS A C 1
ATOM 708 O O . LYS A 1 91 ? 3.882 -28.196 -2.366 1.00 51.16 91 LYS A O 1
ATOM 713 N N . ILE A 1 92 ? 5.952 -27.867 -3.182 1.00 57.44 92 ILE A N 1
ATOM 714 C CA . ILE A 1 92 ? 6.521 -29.133 -2.694 1.00 57.44 92 ILE A CA 1
ATOM 715 C C . ILE A 1 92 ? 6.710 -29.088 -1.172 1.00 57.44 92 ILE A C 1
ATOM 717 O O . ILE A 1 92 ? 6.317 -30.027 -0.488 1.00 57.44 92 ILE A O 1
ATOM 721 N N . LEU A 1 93 ? 7.242 -27.988 -0.630 1.00 49.59 93 LEU A N 1
ATOM 722 C CA . LEU A 1 93 ? 7.425 -27.818 0.818 1.00 49.59 93 LEU A CA 1
ATOM 723 C C . LEU A 1 93 ? 6.094 -27.825 1.584 1.00 49.59 93 LEU A C 1
ATOM 725 O O . LEU A 1 93 ? 5.991 -28.493 2.609 1.00 49.59 93 LEU A O 1
ATOM 729 N N . THR A 1 94 ? 5.053 -27.165 1.066 1.00 52.38 94 THR A N 1
ATOM 730 C CA . THR A 1 94 ? 3.703 -27.225 1.649 1.00 52.38 94 THR A CA 1
ATOM 731 C C . THR A 1 94 ? 3.084 -28.620 1.520 1.00 52.38 94 THR A C 1
ATOM 733 O O . THR A 1 94 ? 2.423 -29.069 2.449 1.00 52.38 94 THR A O 1
ATOM 736 N N . GLY A 1 95 ? 3.329 -29.339 0.418 1.00 52.38 95 GLY A N 1
ATOM 737 C CA . GLY A 1 95 ? 2.870 -30.724 0.255 1.00 52.38 95 GLY A CA 1
ATOM 738 C C . GLY A 1 95 ? 3.527 -31.709 1.229 1.00 52.38 95 GLY A C 1
ATOM 739 O O . GLY A 1 95 ? 2.874 -32.648 1.673 1.00 52.38 95 GLY A O 1
ATOM 740 N N . ILE A 1 96 ? 4.791 -31.482 1.595 1.00 57.84 96 ILE A N 1
ATOM 741 C CA . ILE A 1 96 ? 5.501 -32.292 2.595 1.00 57.84 96 ILE A CA 1
ATOM 742 C C . ILE A 1 96 ? 5.011 -31.955 4.010 1.00 57.84 96 ILE A C 1
ATOM 744 O O . ILE A 1 96 ? 4.725 -32.867 4.775 1.00 57.84 96 ILE A O 1
ATOM 748 N N . ALA A 1 97 ? 4.842 -30.669 4.338 1.00 48.66 97 ALA A N 1
ATOM 749 C CA . ALA A 1 97 ? 4.369 -30.228 5.655 1.00 48.66 97 ALA A CA 1
ATOM 750 C C . ALA A 1 97 ? 2.888 -30.557 5.933 1.00 48.66 97 ALA A C 1
ATOM 752 O O . ALA A 1 97 ? 2.483 -30.623 7.086 1.00 48.66 97 ALA A O 1
ATOM 753 N N . ALA A 1 98 ? 2.070 -30.756 4.894 1.00 46.44 98 ALA A N 1
ATOM 754 C CA . ALA A 1 98 ? 0.677 -31.186 5.035 1.00 46.44 98 ALA A CA 1
ATOM 755 C C . ALA A 1 98 ? 0.517 -32.710 5.229 1.00 46.44 98 ALA A C 1
ATOM 757 O O . ALA A 1 98 ? -0.568 -33.158 5.585 1.00 46.44 98 ALA A O 1
ATOM 758 N N . ASN A 1 99 ? 1.580 -33.489 4.994 1.00 44.88 99 ASN A N 1
ATOM 759 C CA . ASN A 1 99 ? 1.608 -34.953 5.113 1.00 44.88 99 ASN A CA 1
ATOM 760 C C . ASN A 1 99 ? 2.592 -35.450 6.195 1.00 44.88 99 ASN A C 1
ATOM 762 O O . ASN A 1 99 ? 2.938 -36.633 6.202 1.00 44.88 99 ASN A O 1
ATOM 766 N N . SER A 1 100 ? 3.050 -34.566 7.087 1.00 42.97 100 SER A N 1
ATOM 767 C CA . SER A 1 100 ? 3.855 -34.896 8.273 1.00 42.97 100 SER A CA 1
ATOM 768 C C . SER A 1 100 ? 3.069 -34.676 9.553 1.00 42.97 100 SER A C 1
ATOM 770 O O . SER A 1 100 ? 2.487 -33.573 9.657 1.00 42.97 100 SER A O 1
#

Sequence (100 aa):
MGEQIGLLSFVNKTFSETGEVKLNSPNWSDEPSVDFNLLSDKRDLDRLMDSIRRLAPLYSDPAMQSVTSNPFPAAYSDKVRQVGAITTKNKILTGIAANS

Radius of gyration: 18.91 Å; chains: 1; bounding box: 37×46×46 Å

Foldseek 3Di:
DPPDDDDDDAQPPAPLPDKDWAQPDPDPPDHIDIGSCGCVDVVRVVVVVVVCVVVVCVCVDPVNVVPDDDDDDDDDDVVCVVVVPPDVVNVVVVVVVVVD

pLDDT: mean 75.5, std 18.03, range [35.31, 96.19]

Secondary structure (DSSP, 8-state):
--S--------SS-S----EEE-SSS-TTSPPEEE--TT-SHHHHHHHHHHHHHHGGGGGSHHHHTT-S--------HHHHHHHS--HHHHHHHHHHT--